Protein 1L6H (pdb70)

Solvent-accessible surface area: 3963 Å² total; per-residue (Å²): 85,18,35,4,97,63,53,2,87,103,0,36,18,2,9,28,33,20,37,178,118,0,67,72,9,14,66,51,2,175,91,58,77,46,46,0,37,51,9,20,128,69,49,174,39,30,176,106,3,48,49,72,58,1,177,199,36,62,44,84,18,52,20,45,30,4,33,65,175

Secondary structure (DSSP, 8-state):
--STTTTHHHHHHHHTT--STTHHHHHHHHHHHHHHHHHTT-SSHHHHTTTTTGGG-----SS-S----

Organism: Oryza sativa subsp. japonica (NCBI:txid39947)

Sequence (69 aa):
AGCNAGQLTVCTGAIAGGARPTAACCSSLRAQQGCFCQFAKDPRYGRYVNSPNARKAVSSCGIALPTCH

Foldseek 3Di:
DADCVPLCVLVVCQLVVHRDVCLVVLVVCLVVLPSNLVCLVPPPVCVPSPDDHCVPGNDCNVSGVSHVD

Radius of gyration: 10.19 Å; Cα contacts (8 Å, |Δi|>4): 121; chains: 1; bounding box: 24×23×24 Å

Nearest PDB structures (foldseek):
  1l6h-assembly1_A  TM=1.015E+00  e=4.721E-12  Oryza sativa

InterPro domains:
  IPR016140 Bifunctional inhibitor/plant lipid transfer protein/seed storage helical domain [PF00234] (32-95)
  IPR033872 Non-specific lipid-transfer protein type 2 [PTHR33214] (5-95)
  IPR033872 Non-specific lipid-transfer protein type 2 [cd01959] (31-95)
  IPR036312 Bifunctional inhibitor/plant lipid transfer protein/seed storage helical domain superfamily [G3DSA:1.10.110.10] (28-96)
  IPR036312 Bifunctional inhibitor/plant lipid transfer protein/seed storage helical domain superfamily [SSF47699] (29-95)

Structure (mmCIF, N/CA/C/O backbone):
data_1L6H
#
_entry.id   1L6H
#
loop_
_atom_site.group_PDB
_atom_site.id
_atom_site.type_symbol
_atom_site.label_atom_id
_atom_site.label_alt_id
_atom_site.label_comp_id
_atom_site.label_asym_id
_atom_site.label_entity_id
_atom_site.label_seq_id
_atom_site.pdbx_PDB_ins_code
_atom_site.Cartn_x
_atom_site.Cartn_y
_atom_site.Cartn_z
_atom_site.occupancy
_atom_site.B_iso_or_equiv
_atom_site.auth_seq_id
_atom_site.auth_comp_id
_atom_site.auth_asym_id
_atom_site.auth_atom_id
_atom_site.pdbx_PDB_model_num
ATOM 1 N N . ALA A 1 1 ? 42.576 -11.286 -3.123 1.00 0.00 1 ALA A N 1
ATOM 2 C CA . ALA A 1 1 ? 42.743 -9.879 -3.389 1.00 0.00 1 ALA A CA 1
ATOM 3 C C . ALA A 1 1 ? 43.818 -9.551 -2.395 1.00 0.00 1 ALA A C 1
ATOM 4 O O . ALA A 1 1 ? 43.756 -10.044 -1.336 1.00 0.00 1 ALA A O 1
ATOM 13 N N . GLY A 1 2 ? 44.716 -8.681 -2.942 1.00 0.00 2 GLY A N 1
ATOM 14 C CA . GLY A 1 2 ? 45.682 -7.887 -2.232 1.00 0.00 2 GLY A CA 1
ATOM 15 C C . GLY A 1 2 ? 46.351 -8.666 -1.139 1.00 0.00 2 GLY A C 1
ATOM 16 O O . GLY A 1 2 ? 46.368 -9.866 -1.120 1.00 0.00 2 GLY A O 1
ATOM 20 N N . CYS A 1 3 ? 46.781 -7.815 -0.201 1.00 0.00 3 CYS A N 1
ATOM 21 C CA . CYS A 1 3 ? 47.222 -8.361 1.058 1.00 0.00 3 CYS A CA 1
ATOM 22 C C . CYS A 1 3 ? 47.261 -7.221 2.067 1.00 0.00 3 CYS A C 1
ATOM 23 O O . CYS A 1 3 ? 48.100 -7.149 2.938 1.00 0.00 3 CYS A O 1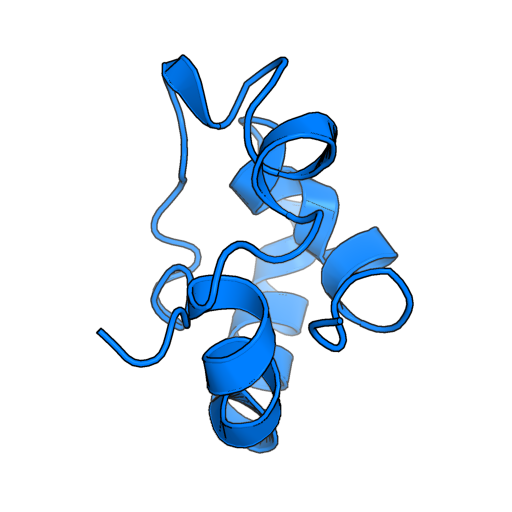
ATOM 30 N N . ASN A 1 4 ? 46.277 -6.333 1.884 1.00 0.00 4 ASN A N 1
ATOM 31 C CA . ASN A 1 4 ? 46.281 -5.074 2.624 1.00 0.00 4 ASN A CA 1
ATOM 32 C C . ASN A 1 4 ? 45.330 -5.094 3.756 1.00 0.00 4 ASN A C 1
ATOM 33 O O . ASN A 1 4 ? 45.587 -4.604 4.836 1.00 0.00 4 ASN A O 1
ATOM 44 N N . ALA A 1 5 ? 44.240 -5.793 3.478 1.00 0.00 5 ALA A N 1
ATOM 45 C CA . ALA A 1 5 ? 43.275 -5.931 4.555 1.00 0.00 5 ALA A CA 1
ATOM 46 C C . ALA A 1 5 ? 43.861 -6.595 5.839 1.00 0.00 5 ALA A C 1
ATOM 47 O O . ALA A 1 5 ? 43.226 -6.635 6.881 1.00 0.00 5 ALA A O 1
ATOM 54 N N . GLY A 1 6 ? 45.078 -7.170 5.673 1.00 0.00 6 GLY A N 1
ATOM 55 C CA . GLY A 1 6 ? 45.873 -7.635 6.795 1.00 0.00 6 GLY A CA 1
ATOM 56 C C . GLY A 1 6 ? 46.977 -6.622 7.147 1.00 0.00 6 GLY A C 1
ATOM 57 O O . GLY A 1 6 ? 47.075 -6.203 8.284 1.00 0.00 6 GLY A O 1
ATOM 61 N N . GLN A 1 7 ? 47.822 -6.265 6.162 1.00 0.00 7 GLN A N 1
ATOM 62 C CA . GLN A 1 7 ? 48.969 -5.437 6.533 1.00 0.00 7 GLN A CA 1
ATOM 63 C C . GLN A 1 7 ? 48.480 -3.986 6.659 1.00 0.00 7 GLN A C 1
ATOM 64 O O . GLN A 1 7 ? 48.521 -3.373 7.721 1.00 0.00 7 GLN A O 1
ATOM 78 N N . LEU A 1 8 ? 47.955 -3.544 5.515 1.00 0.00 8 LEU A N 1
ATOM 79 C CA . LEU A 1 8 ? 47.555 -2.167 5.344 1.00 0.00 8 LEU A CA 1
ATOM 80 C C . LEU A 1 8 ? 46.698 -1.641 6.487 1.00 0.00 8 LEU A C 1
ATOM 81 O O . LEU A 1 8 ? 46.813 -0.491 6.843 1.00 0.00 8 LEU A O 1
ATOM 97 N N . THR A 1 9 ? 45.839 -2.476 7.074 1.00 0.00 9 THR A N 1
ATOM 98 C CA . THR A 1 9 ? 45.021 -1.990 8.197 1.00 0.00 9 THR A CA 1
ATOM 99 C C . THR A 1 9 ? 45.716 -0.980 9.169 1.00 0.00 9 THR A C 1
ATOM 100 O O . THR A 1 9 ? 45.085 -0.073 9.707 1.00 0.00 9 THR A 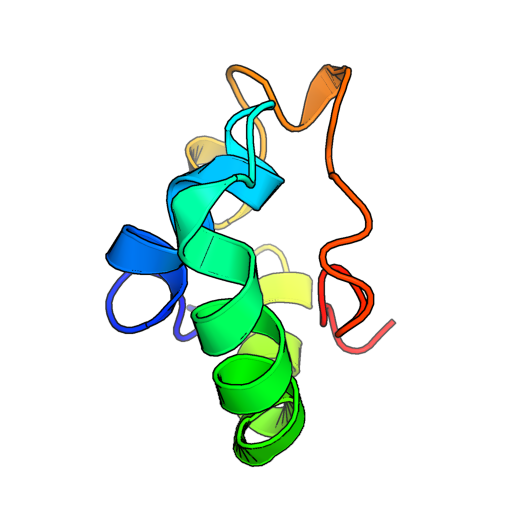O 1
ATOM 111 N N . VAL A 1 10 ? 47.016 -1.251 9.407 1.00 0.00 10 VAL A N 1
ATOM 112 C CA . VAL A 1 10 ? 47.841 -0.285 10.122 1.00 0.00 10 VAL A CA 1
ATOM 113 C C . VAL A 1 10 ? 48.256 0.865 9.178 1.00 0.00 10 VAL A C 1
ATOM 114 O O . VAL A 1 10 ? 48.091 2.047 9.479 1.00 0.00 10 VAL A O 1
ATOM 127 N N . CYS A 1 11 ? 48.795 0.480 8.009 1.00 0.00 11 CYS A N 1
ATOM 128 C CA . CYS A 1 11 ? 49.101 1.479 6.992 1.00 0.00 11 CYS A CA 1
ATOM 129 C C . CYS A 1 11 ? 47.910 2.197 6.338 1.00 0.00 11 CYS A C 1
ATOM 130 O O . CYS A 1 11 ? 48.063 2.939 5.375 1.00 0.00 11 CYS A O 1
ATOM 137 N N . THR A 1 12 ? 46.735 2.052 6.962 1.00 0.00 12 THR A N 1
ATOM 138 C CA . THR A 1 12 ? 45.586 2.736 6.426 1.00 0.00 12 THR A CA 1
ATOM 139 C C . THR A 1 12 ? 45.762 4.222 6.487 1.00 0.00 12 THR A C 1
ATOM 140 O O . THR A 1 12 ? 45.148 4.915 5.707 1.00 0.00 12 THR A O 1
ATOM 151 N N . GLY A 1 13 ? 46.612 4.732 7.385 1.00 0.00 13 GLY A N 1
ATOM 152 C CA . GLY A 1 13 ? 46.798 6.175 7.314 1.00 0.00 13 GLY A CA 1
ATOM 153 C C . GLY A 1 13 ? 47.147 6.634 5.885 1.00 0.00 13 GLY A C 1
ATOM 154 O O . GLY A 1 13 ? 46.686 7.671 5.442 1.00 0.00 13 GLY A O 1
ATOM 158 N N . ALA A 1 14 ? 47.916 5.801 5.174 1.00 0.00 14 ALA A N 1
ATOM 159 C CA . ALA A 1 14 ? 48.329 6.189 3.835 1.00 0.00 14 ALA A CA 1
ATOM 160 C C . ALA A 1 14 ? 47.145 6.265 2.868 1.00 0.00 14 ALA A C 1
ATOM 161 O O . ALA A 1 14 ? 46.766 7.323 2.380 1.00 0.00 14 ALA A O 1
ATOM 168 N N . ILE A 1 15 ? 46.536 5.090 2.722 1.00 0.00 15 ILE A N 1
ATOM 169 C CA . ILE A 1 15 ? 45.422 4.965 1.796 1.00 0.00 15 ILE A CA 1
ATOM 170 C C . ILE A 1 15 ? 44.185 5.746 2.301 1.00 0.00 15 ILE A C 1
ATOM 171 O O . ILE A 1 15 ? 43.198 5.961 1.597 1.00 0.00 15 ILE A O 1
ATOM 187 N N . ALA A 1 16 ? 44.278 6.171 3.573 1.00 0.00 16 ALA A N 1
ATOM 188 C CA . ALA A 1 16 ? 43.210 6.887 4.230 1.00 0.00 16 ALA A CA 1
ATOM 189 C C . ALA A 1 16 ? 43.596 8.349 4.501 1.00 0.00 16 ALA A C 1
ATOM 190 O O . ALA A 1 16 ? 42.930 9.045 5.260 1.00 0.00 16 ALA A O 1
ATOM 197 N N . GLY A 1 17 ? 44.630 8.848 3.808 1.00 0.00 17 GLY A N 1
ATOM 198 C CA . GLY A 1 17 ? 44.862 10.287 3.834 1.00 0.00 17 GLY A CA 1
ATOM 199 C C . GLY A 1 17 ? 45.264 10.777 5.223 1.00 0.00 17 GLY A C 1
ATOM 200 O O . GLY A 1 17 ? 44.609 11.606 5.852 1.00 0.00 17 GLY A O 1
ATOM 204 N N . GLY A 1 18 ? 46.400 10.222 5.647 1.00 0.00 18 GLY A N 1
ATOM 205 C CA . GLY A 1 18 ? 46.851 10.545 6.979 1.00 0.00 18 GLY A CA 1
ATOM 206 C C . GLY A 1 18 ? 47.922 9.608 7.547 1.00 0.00 18 GLY A C 1
ATOM 207 O O . GLY A 1 18 ? 47.982 9.443 8.765 1.00 0.00 18 GLY A O 1
ATOM 211 N N . ALA A 1 19 ? 48.768 9.054 6.653 1.00 0.00 19 ALA A N 1
ATOM 212 C CA . ALA A 1 19 ? 49.847 8.178 7.116 1.00 0.00 19 ALA A CA 1
ATOM 213 C C . ALA A 1 19 ? 50.831 8.930 8.007 1.00 0.00 19 ALA A C 1
ATOM 214 O O . ALA A 1 19 ? 51.773 9.548 7.539 1.00 0.00 19 ALA A O 1
ATOM 221 N N . ARG A 1 20 ? 50.561 8.817 9.306 1.00 0.00 20 ARG A N 1
ATOM 222 C CA . ARG A 1 20 ? 51.448 9.403 10.296 1.00 0.00 20 ARG A CA 1
ATOM 223 C C . ARG A 1 20 ? 52.162 8.280 11.081 1.00 0.00 20 ARG A C 1
ATOM 224 O O . ARG A 1 20 ? 53.371 8.108 10.953 1.00 0.00 20 ARG A O 1
ATOM 245 N N . PRO A 1 21 ? 51.411 7.482 11.906 1.00 0.00 21 PRO A N 1
ATOM 246 C CA . PRO A 1 21 ? 52.087 6.474 12.723 1.00 0.00 21 PRO A CA 1
ATOM 247 C C . PRO A 1 21 ? 52.592 5.304 11.868 1.00 0.00 21 PRO A C 1
ATOM 248 O O . PRO A 1 21 ? 53.525 4.589 12.203 1.00 0.00 21 PRO A O 1
ATOM 259 N N . THR A 1 22 ? 51.965 5.254 10.682 1.00 0.00 22 THR A N 1
ATOM 260 C CA . THR A 1 22 ? 52.297 4.293 9.654 1.00 0.00 22 THR A CA 1
ATOM 261 C C . THR A 1 22 ? 53.704 4.519 9.066 1.00 0.00 22 THR A C 1
ATOM 262 O O . THR A 1 22 ? 54.155 3.752 8.245 1.00 0.00 22 THR A O 1
ATOM 273 N N . ALA A 1 23 ? 54.443 5.547 9.500 1.00 0.00 23 ALA A N 1
ATOM 274 C CA . ALA A 1 23 ? 55.753 5.714 8.857 1.00 0.00 23 ALA A CA 1
ATOM 275 C C . ALA A 1 23 ? 56.665 4.459 9.001 1.00 0.00 23 ALA A C 1
ATOM 276 O O . ALA A 1 23 ? 57.419 4.071 8.118 1.00 0.00 23 ALA A O 1
ATOM 283 N N . ALA A 1 24 ? 56.560 3.840 10.190 1.00 0.00 24 ALA A N 1
ATOM 284 C CA . ALA A 1 24 ? 57.297 2.592 10.395 1.00 0.00 24 ALA A CA 1
ATOM 285 C C . ALA A 1 24 ? 56.692 1.469 9.545 1.00 0.00 24 ALA A C 1
ATOM 286 O O . ALA A 1 24 ? 57.358 0.620 8.979 1.00 0.00 24 ALA A O 1
ATOM 293 N N . CYS A 1 25 ? 55.367 1.545 9.483 1.00 0.00 25 CYS A N 1
ATOM 294 C CA . CYS A 1 25 ? 54.676 0.606 8.640 1.00 0.00 25 CYS A CA 1
ATOM 295 C C . CYS A 1 25 ? 55.200 0.747 7.198 1.00 0.00 25 CYS A C 1
ATOM 296 O O . CYS A 1 25 ? 55.428 -0.268 6.574 1.00 0.00 25 CYS A O 1
ATOM 303 N N . CYS A 1 26 ? 55.468 1.997 6.735 1.00 0.00 26 CYS A N 1
ATOM 304 C CA . CYS A 1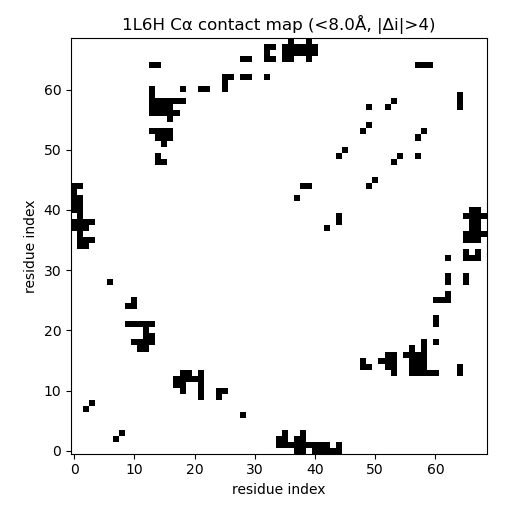 26 ? 56.060 2.205 5.416 1.00 0.00 26 CYS A CA 1
ATOM 305 C C . CYS A 1 26 ? 57.190 1.207 5.264 1.00 0.00 26 CYS A C 1
ATOM 306 O O . CYS A 1 26 ? 57.090 0.262 4.501 1.00 0.00 26 CYS A O 1
ATOM 313 N N . SER A 1 27 ? 58.244 1.364 6.072 1.00 0.00 27 SER A N 1
ATOM 314 C CA . SER A 1 27 ? 59.341 0.419 5.889 1.00 0.00 27 SER A CA 1
ATOM 315 C C . SER A 1 27 ? 58.907 -1.085 5.915 1.00 0.00 27 SER A C 1
ATOM 316 O O . SER A 1 27 ? 59.522 -1.909 5.237 1.00 0.00 27 SER A O 1
ATOM 324 N N . SER A 1 28 ? 57.829 -1.387 6.671 1.00 0.00 28 SER A N 1
ATOM 325 C CA . SER A 1 28 ? 57.274 -2.738 6.726 1.00 0.00 28 SER A CA 1
ATOM 326 C C . SER A 1 28 ? 56.779 -3.195 5.339 1.00 0.00 28 SER A C 1
ATOM 327 O O . SER A 1 28 ? 57.007 -4.318 4.909 1.00 0.00 28 SER A O 1
ATOM 335 N N . LEU A 1 29 ? 56.104 -2.251 4.680 1.00 0.00 29 LEU A N 1
ATOM 336 C CA . LEU A 1 29 ? 55.538 -2.512 3.380 1.00 0.00 29 LEU A CA 1
ATOM 337 C C . LEU A 1 29 ? 56.689 -2.727 2.405 1.00 0.00 29 LEU A C 1
ATOM 338 O O . LEU A 1 29 ? 56.640 -3.575 1.537 1.00 0.00 29 LEU A O 1
ATOM 354 N N . ARG A 1 30 ? 57.772 -1.966 2.620 1.00 0.00 30 ARG A N 1
ATOM 355 C CA . ARG A 1 30 ? 58.898 -2.028 1.700 1.00 0.00 30 ARG A CA 1
ATOM 356 C C . ARG A 1 30 ? 59.553 -3.383 1.757 1.00 0.00 30 ARG A C 1
ATOM 357 O O . ARG A 1 30 ? 60.297 -3.800 0.878 1.00 0.00 30 ARG A O 1
ATOM 378 N N . ALA A 1 31 ? 59.272 -4.009 2.895 1.00 0.00 31 ALA A N 1
ATOM 379 C CA . ALA A 1 31 ? 59.819 -5.313 3.124 1.00 0.00 31 ALA A CA 1
ATOM 380 C C . ALA A 1 31 ? 58.899 -6.404 2.540 1.00 0.00 31 ALA A C 1
ATOM 381 O O . ALA A 1 31 ? 59.342 -7.521 2.301 1.00 0.00 31 ALA A O 1
ATOM 388 N N . GLN A 1 32 ? 57.615 -6.056 2.290 1.00 0.00 32 GLN A N 1
ATOM 389 C CA . GLN A 1 32 ? 56.663 -7.046 1.775 1.00 0.00 32 GLN A CA 1
ATOM 390 C C . GLN A 1 32 ? 55.796 -6.472 0.628 1.00 0.00 32 GLN A C 1
ATOM 391 O O . GLN A 1 32 ? 54.714 -6.988 0.344 1.00 0.00 32 GLN A O 1
ATOM 405 N N . GLN A 1 33 ? 56.372 -5.487 -0.097 1.00 0.00 33 GLN A N 1
ATOM 406 C CA . GLN A 1 33 ? 55.601 -4.814 -1.133 1.00 0.00 33 GLN A CA 1
ATOM 407 C C . GLN A 1 33 ? 55.020 -5.848 -2.147 1.00 0.00 33 GLN A C 1
ATOM 408 O O . GLN A 1 33 ? 54.064 -5.621 -2.868 1.00 0.00 33 GLN A O 1
ATOM 422 N N . GLY A 1 34 ? 55.658 -7.029 -2.187 1.00 0.00 34 GLY A N 1
ATOM 423 C CA . GLY A 1 34 ? 55.353 -8.024 -3.202 1.00 0.00 34 GLY A CA 1
ATOM 424 C C . GLY A 1 34 ? 53.866 -8.386 -3.279 1.00 0.00 34 GLY A C 1
ATOM 425 O O . GLY A 1 34 ? 53.295 -8.574 -4.343 1.00 0.00 34 GLY A O 1
ATOM 429 N N . CYS A 1 35 ? 53.264 -8.552 -2.093 1.00 0.00 35 CYS A N 1
ATOM 430 C CA . CYS A 1 35 ? 51.860 -8.930 -2.133 1.00 0.00 35 CYS A CA 1
ATOM 431 C C . CYS A 1 35 ? 50.953 -7.732 -2.460 1.00 0.00 35 CYS A C 1
ATOM 432 O O . CYS A 1 35 ? 49.825 -7.945 -2.884 1.00 0.00 35 CYS A O 1
ATOM 439 N N . PHE A 1 36 ? 51.490 -6.513 -2.293 1.00 0.00 36 PHE A N 1
ATOM 440 C CA . PHE A 1 36 ? 50.746 -5.312 -2.679 1.00 0.00 36 PHE A CA 1
ATOM 441 C C . P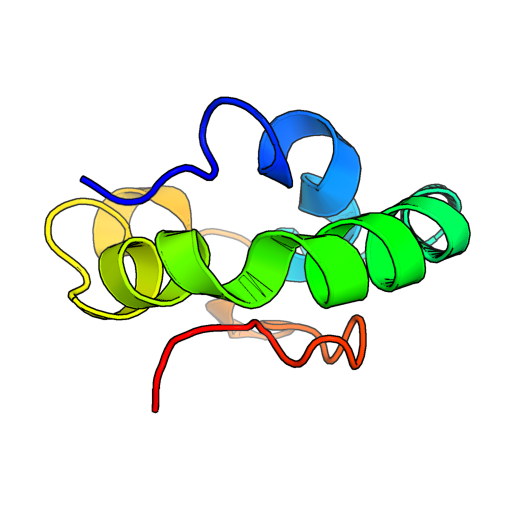HE A 1 36 ? 50.606 -5.223 -4.196 1.00 0.00 36 PHE A C 1
ATOM 442 O O . PHE A 1 36 ? 49.748 -4.533 -4.729 1.00 0.00 36 PHE A O 1
ATOM 459 N N . CYS A 1 37 ? 51.417 -6.047 -4.879 1.00 0.00 37 CYS A N 1
ATOM 460 C CA . CYS A 1 37 ? 51.160 -6.207 -6.300 1.00 0.00 37 CYS A CA 1
ATOM 461 C C . CYS A 1 37 ? 49.767 -6.719 -6.575 1.00 0.00 37 CYS A C 1
ATOM 462 O O . CYS A 1 37 ? 49.169 -6.486 -7.613 1.00 0.00 37 CYS A O 1
ATOM 469 N N . GLN A 1 38 ? 49.294 -7.497 -5.607 1.00 0.00 38 GLN A N 1
ATOM 470 C CA . GLN A 1 38 ? 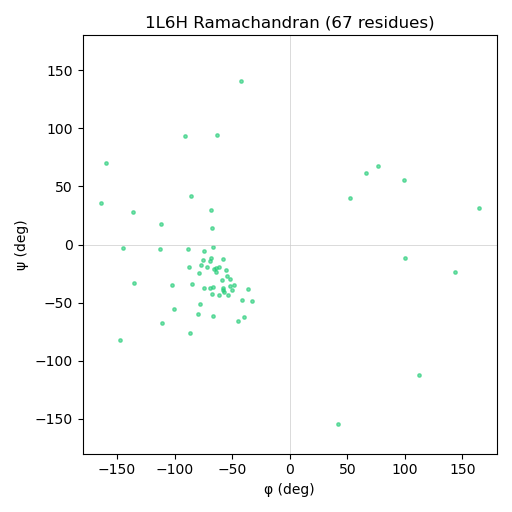47.954 -7.988 -5.762 1.00 0.00 38 GLN A CA 1
ATOM 471 C C . GLN A 1 38 ? 46.989 -6.859 -5.497 1.00 0.00 38 GLN A C 1
ATOM 472 O O . GLN A 1 38 ? 45.929 -6.763 -6.104 1.00 0.00 38 GLN A O 1
ATOM 486 N N . PHE A 1 39 ? 47.354 -6.041 -4.537 1.00 0.00 39 PHE A N 1
ATOM 487 C CA . PHE A 1 39 ? 46.454 -4.969 -4.199 1.00 0.00 39 PHE A CA 1
ATOM 488 C C . PHE A 1 39 ? 46.151 -4.097 -5.429 1.00 0.00 39 PHE A C 1
ATOM 489 O O . PHE A 1 39 ? 44.993 -3.805 -5.716 1.00 0.00 39 PHE A O 1
ATOM 506 N N . ALA A 1 40 ? 47.274 -3.891 -6.154 1.00 0.00 40 ALA A N 1
ATOM 507 C CA . ALA A 1 40 ? 47.337 -3.166 -7.418 1.00 0.00 40 ALA A CA 1
ATOM 508 C C . ALA A 1 40 ? 46.530 -3.765 -8.550 1.00 0.00 40 ALA A C 1
ATOM 509 O O . ALA A 1 40 ? 46.279 -3.164 -9.574 1.00 0.00 40 ALA A O 1
ATOM 516 N N . LYS A 1 41 ? 46.212 -5.051 -8.37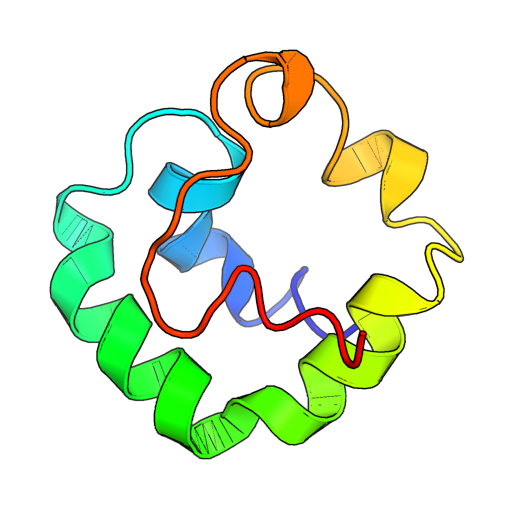5 1.00 0.00 41 LYS A N 1
ATOM 517 C CA . LYS A 1 41 ? 45.354 -5.654 -9.382 1.00 0.00 41 LYS A CA 1
ATOM 518 C C . LYS A 1 41 ? 43.902 -5.177 -9.232 1.00 0.00 41 LYS A C 1
ATOM 519 O O . LYS A 1 41 ? 43.004 -5.599 -9.958 1.00 0.00 41 LYS A O 1
ATOM 538 N N . ASP A 1 42 ? 43.695 -4.406 -8.163 1.00 0.00 42 ASP A N 1
ATOM 539 C CA . ASP A 1 42 ? 42.429 -3.755 -7.914 1.00 0.00 42 ASP A CA 1
ATOM 540 C C . ASP A 1 42 ? 41.235 -4.692 -7.943 1.00 0.00 42 ASP A C 1
ATOM 541 O O . ASP A 1 42 ? 40.151 -4.355 -8.405 1.00 0.00 42 ASP A O 1
ATOM 550 N N . PRO A 1 43 ? 41.381 -5.915 -7.375 1.00 0.00 43 PRO A N 1
ATOM 551 C CA . PRO A 1 43 ? 40.306 -6.880 -7.544 1.00 0.00 43 PRO A CA 1
ATOM 552 C C . PRO A 1 43 ? 39.063 -6.383 -6.784 1.00 0.00 43 PRO A C 1
ATOM 553 O O . PRO A 1 43 ? 37.919 -6.463 -7.215 1.00 0.00 43 PRO A O 1
ATOM 564 N N . ARG A 1 44 ? 39.409 -5.881 -5.583 1.00 0.00 44 ARG A N 1
ATOM 565 C CA . ARG A 1 44 ? 38.430 -5.373 -4.633 1.00 0.00 44 ARG A CA 1
ATOM 566 C C . ARG A 1 44 ? 38.983 -4.192 -3.865 1.00 0.00 44 ARG A C 1
ATOM 567 O O . ARG A 1 44 ? 38.285 -3.545 -3.101 1.00 0.00 44 ARG A O 1
ATOM 588 N N . TYR A 1 45 ? 40.269 -3.938 -4.197 1.00 0.00 45 TYR A N 1
ATOM 589 C CA . TYR A 1 45 ? 40.949 -2.779 -3.665 1.00 0.00 45 TYR A CA 1
ATOM 590 C C . TYR A 1 45 ? 40.057 -1.537 -3.891 1.00 0.00 45 TYR A C 1
ATOM 591 O O . TYR A 1 45 ? 39.847 -0.699 -3.040 1.00 0.00 45 TYR A O 1
ATOM 609 N N . GLY A 1 46 ? 39.426 -1.521 -5.075 1.00 0.00 46 GLY A N 1
ATOM 610 C CA . GLY A 1 46 ? 38.995 -0.207 -5.557 1.00 0.00 46 GLY A CA 1
ATOM 611 C C . GLY A 1 46 ? 37.771 0.289 -4.824 1.00 0.00 46 GLY A C 1
ATOM 612 O O . GLY A 1 46 ? 37.348 1.420 -4.923 1.00 0.00 46 GLY A O 1
ATOM 616 N N . ARG A 1 47 ? 37.198 -0.687 -4.113 1.00 0.00 47 ARG A N 1
ATOM 617 C CA . ARG A 1 47 ? 36.085 -0.389 -3.254 1.00 0.00 47 ARG A CA 1
ATOM 618 C C . ARG A 1 47 ? 36.552 0.100 -1.873 1.00 0.00 47 ARG A C 1
ATOM 619 O O . ARG A 1 47 ? 35.850 0.827 -1.190 1.00 0.00 47 ARG A O 1
ATOM 640 N N . TYR A 1 48 ? 37.698 -0.503 -1.495 1.00 0.00 48 TYR A N 1
ATOM 641 C CA . TYR A 1 48 ? 38.310 -0.246 -0.205 1.00 0.00 48 TYR A CA 1
ATOM 642 C C . TYR A 1 48 ? 39.238 0.988 -0.279 1.00 0.00 48 TYR A C 1
ATOM 643 O O . TYR A 1 48 ? 38.960 2.073 0.208 1.00 0.00 48 TYR A O 1
ATOM 661 N N . VAL A 1 49 ? 40.375 0.661 -0.896 1.00 0.00 49 VAL A N 1
ATOM 662 C CA . VAL A 1 49 ? 41.543 1.475 -1.133 1.00 0.00 49 VAL A CA 1
ATOM 663 C C . VAL A 1 49 ? 41.132 2.836 -1.501 1.00 0.00 49 VAL A C 1
ATOM 664 O O . VAL A 1 49 ? 41.378 3.845 -0.868 1.00 0.00 49 VAL A O 1
ATOM 677 N N . ASN A 1 50 ? 40.451 2.710 -2.640 1.00 0.00 50 ASN A N 1
ATOM 678 C CA . ASN A 1 50 ? 39.832 3.838 -3.197 1.00 0.00 50 ASN A CA 1
ATOM 679 C C . ASN A 1 50 ? 38.501 3.745 -2.568 1.00 0.00 50 ASN A C 1
ATOM 680 O O . ASN A 1 50 ? 37.503 3.226 -3.042 1.00 0.00 50 ASN A O 1
ATOM 691 N N . SER A 1 51 ? 38.553 4.473 -1.497 1.00 0.00 51 SER A N 1
ATOM 692 C CA . SER A 1 51 ? 37.459 5.363 -1.494 1.00 0.00 51 SER A CA 1
ATOM 693 C C . SER A 1 51 ? 37.967 6.572 -0.815 1.00 0.00 51 SER A C 1
ATOM 694 O O . SER A 1 51 ? 38.250 7.589 -1.410 1.00 0.00 51 SER A O 1
ATOM 702 N N . PRO A 1 52 ? 37.967 6.568 0.504 1.00 0.00 52 PRO A N 1
ATOM 703 C CA . PRO A 1 52 ? 37.499 7.795 1.078 1.00 0.00 52 PRO A CA 1
ATOM 704 C C . PRO A 1 52 ? 38.574 8.873 1.044 1.00 0.00 52 PRO A C 1
ATOM 705 O O . PRO A 1 52 ? 38.283 10.060 0.995 1.00 0.00 52 PRO A O 1
ATOM 716 N N . ASN A 1 53 ? 39.813 8.417 1.004 1.00 0.00 53 ASN A N 1
ATOM 717 C CA . ASN A 1 53 ? 40.870 9.385 1.188 1.00 0.00 53 ASN A CA 1
ATOM 718 C C . ASN A 1 53 ? 41.934 9.154 0.180 1.00 0.00 53 ASN A C 1
ATOM 719 O O . ASN A 1 53 ? 42.461 10.131 -0.323 1.00 0.00 53 ASN A O 1
ATOM 730 N N . ALA A 1 54 ? 42.129 7.873 -0.172 1.00 0.00 54 ALA A N 1
ATOM 731 C CA . ALA A 1 54 ? 43.000 7.560 -1.288 1.00 0.00 54 ALA A CA 1
ATOM 732 C C . ALA A 1 54 ? 42.766 8.556 -2.450 1.00 0.00 54 ALA A C 1
ATOM 733 O O . ALA A 1 54 ? 43.672 9.235 -2.901 1.00 0.00 54 ALA A O 1
ATOM 740 N N . ARG A 1 55 ? 41.463 8.742 -2.761 1.00 0.00 55 ARG A N 1
ATOM 741 C CA . ARG A 1 55 ? 41.025 9.703 -3.784 1.00 0.00 55 ARG A CA 1
ATOM 742 C C . ARG A 1 55 ? 41.902 10.974 -3.916 1.00 0.00 55 ARG A C 1
ATOM 743 O O . ARG A 1 55 ? 42.233 11.432 -5.001 1.00 0.00 55 ARG A O 1
ATOM 764 N N . LYS A 1 56 ? 42.153 11.558 -2.725 1.00 0.00 56 LYS A N 1
ATOM 765 C CA . LYS A 1 56 ? 42.922 12.799 -2.640 1.00 0.00 56 LYS A CA 1
ATOM 766 C C . LYS A 1 56 ? 44.280 12.640 -1.968 1.00 0.00 56 LYS A C 1
ATOM 767 O O . LYS A 1 56 ? 45.047 13.591 -1.858 1.00 0.00 56 LYS A O 1
ATOM 786 N N . ALA A 1 57 ? 44.511 11.427 -1.490 1.00 0.00 57 ALA A N 1
ATOM 787 C CA . ALA A 1 57 ? 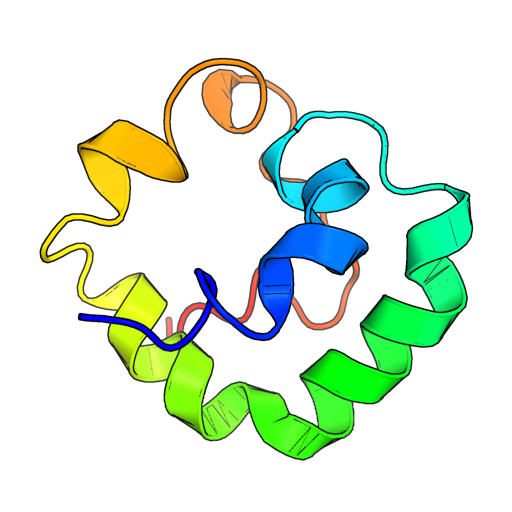45.686 11.123 -0.730 1.00 0.00 57 ALA A CA 1
ATOM 788 C C . ALA A 1 57 ? 45.852 9.615 -0.802 1.00 0.00 57 AL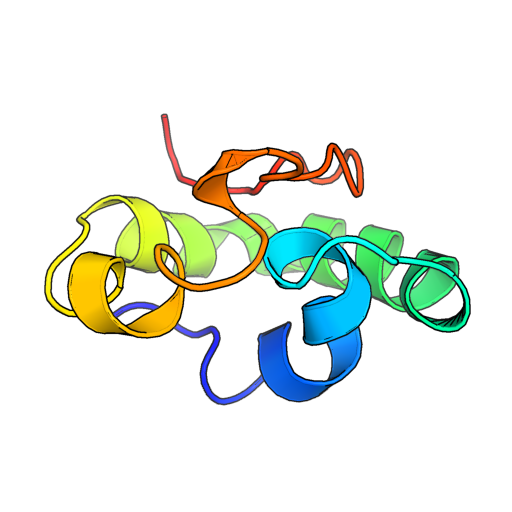A A C 1
ATOM 789 O O . ALA A 1 57 ? 45.681 8.930 0.192 1.00 0.00 57 ALA A O 1
ATOM 796 N N . VAL A 1 58 ? 46.218 9.164 -2.019 1.00 0.00 58 VAL A N 1
ATOM 797 C CA . VAL A 1 58 ? 46.568 7.746 -2.169 1.00 0.00 58 VAL A CA 1
ATOM 798 C C . VAL A 1 58 ? 47.818 7.436 -1.323 1.00 0.00 58 VAL A C 1
ATOM 799 O O . VAL A 1 58 ? 48.070 6.310 -0.925 1.00 0.00 58 VAL A O 1
ATOM 812 N N . SER A 1 59 ? 48.514 8.555 -1.032 1.00 0.00 59 SER A N 1
ATOM 813 C CA . SER A 1 59 ? 49.641 8.705 -0.151 1.00 0.00 59 SER A CA 1
ATOM 814 C C . SER A 1 59 ? 50.830 9.028 -1.020 1.00 0.00 59 SER A C 1
ATOM 815 O O . SER A 1 59 ? 50.943 10.112 -1.573 1.00 0.00 59 SER A O 1
ATOM 823 N N . SER A 1 60 ? 51.705 8.039 -1.013 1.00 0.00 60 SER A N 1
ATOM 824 C CA . SER A 1 60 ? 53.142 8.077 -0.908 1.00 0.00 60 SER A CA 1
ATOM 825 C C . SER A 1 60 ? 53.610 7.777 0.553 1.00 0.00 60 SER A C 1
ATOM 826 O O . SER A 1 60 ? 54.374 8.553 1.118 1.00 0.00 60 SER A O 1
ATOM 834 N N . CYS A 1 61 ? 53.195 6.614 1.131 1.00 0.00 61 CYS A N 1
ATOM 835 C CA . CYS A 1 61 ? 53.929 6.022 2.248 1.00 0.00 61 CYS A CA 1
ATOM 836 C C . CYS A 1 61 ? 55.391 5.840 1.818 1.00 0.00 61 CYS A C 1
ATOM 837 O O . CYS A 1 61 ? 56.313 5.840 2.621 1.00 0.00 61 CYS A O 1
ATOM 844 N N . GLY A 1 62 ? 55.541 5.691 0.483 1.00 0.00 62 GLY A N 1
ATOM 845 C CA . GLY A 1 62 ? 56.843 5.765 -0.176 1.00 0.00 62 GLY A CA 1
ATOM 846 C C . GLY A 1 62 ? 57.375 4.382 -0.465 1.00 0.00 62 GLY A C 1
ATOM 847 O O . GLY A 1 62 ? 58.300 4.166 -1.238 1.00 0.00 62 GLY A O 1
ATOM 851 N N . ILE A 1 63 ? 56.647 3.473 0.181 1.00 0.00 63 ILE A N 1
ATOM 852 C CA . ILE A 1 63 ? 56.723 2.094 -0.193 1.00 0.00 63 ILE A CA 1
ATOM 853 C C . ILE A 1 63 ? 55.765 1.770 -1.240 1.00 0.00 63 ILE A C 1
ATOM 854 O O . ILE A 1 63 ? 55.784 0.697 -1.788 1.00 0.00 63 ILE A O 1
ATOM 870 N N . ALA A 1 64 ? 55.024 2.810 -1.502 1.00 0.00 64 ALA A N 1
ATOM 871 C CA . ALA A 1 64 ? 54.987 3.339 -2.836 1.00 0.00 64 ALA A CA 1
ATOM 872 C C . ALA A 1 64 ? 53.602 3.797 -3.077 1.00 0.00 64 ALA A C 1
ATOM 873 O O . ALA A 1 64 ? 53.389 4.681 -3.889 1.00 0.00 64 ALA A O 1
ATOM 880 N N . LEU A 1 65 ? 52.741 3.144 -2.274 1.00 0.00 65 LEU A N 1
ATOM 881 C CA . LEU A 1 65 ? 51.395 2.795 -2.599 1.00 0.00 65 LEU A CA 1
ATOM 882 C C . LEU A 1 65 ? 51.721 1.644 -3.477 1.00 0.00 65 LEU A C 1
ATOM 883 O O . LEU A 1 65 ? 51.625 1.765 -4.687 1.00 0.00 65 LEU A O 1
ATOM 899 N N . PRO A 1 66 ? 52.272 0.601 -2.774 1.00 0.00 66 PRO A N 1
ATOM 900 C CA . PRO A 1 66 ? 53.078 -0.474 -3.364 1.00 0.00 66 PRO A CA 1
ATOM 901 C C . PRO A 1 66 ? 52.327 -1.417 -4.268 1.00 0.00 66 PRO A C 1
ATOM 902 O O . PRO A 1 66 ? 52.649 -2.594 -4.413 1.00 0.00 66 PRO A O 1
ATOM 913 N N . THR A 1 67 ? 51.308 -0.850 -4.884 1.00 0.00 67 THR A N 1
ATOM 914 C CA . THR A 1 67 ? 50.770 -1.366 -6.075 1.00 0.00 67 THR A CA 1
ATOM 915 C C . THR A 1 67 ? 51.968 -1.781 -6.965 1.00 0.00 67 THR A C 1
ATOM 916 O O . THR A 1 67 ? 52.983 -1.114 -6.979 1.00 0.00 67 THR A O 1
ATOM 927 N N . CYS A 1 68 ? 51.855 -2.895 -7.661 1.00 0.00 68 CYS A N 1
ATOM 928 C CA . CYS A 1 68 ? 52.957 -3.415 -8.486 1.00 0.00 68 CYS A CA 1
ATOM 929 C C . CYS A 1 68 ? 52.985 -2.815 -9.866 1.00 0.00 68 CYS A C 1
ATOM 930 O O . CYS A 1 68 ? 53.127 -3.484 -10.890 1.00 0.00 68 CYS A O 1
ATOM 937 N N . HIS A 1 69 ? 52.736 -1.522 -9.778 1.00 0.00 69 HIS A N 1
ATOM 938 C CA . HIS A 1 69 ? 52.562 -0.747 -10.957 1.00 0.00 69 HIS A CA 1
ATOM 939 C C . HIS A 1 69 ? 53.941 -0.643 -11.654 1.00 0.00 69 HIS A C 1
ATOM 940 O O . HIS A 1 69 ? 54.962 -0.988 -11.126 1.00 0.00 69 HIS A O 1
#

CATH classification: 1.10.110.10